Protein AF-A0A0C3P0K3-F1 (afdb_monomer_lite)

Structure (mmCIF, N/CA/C/O backbone):
data_AF-A0A0C3P0K3-F1
#
_entry.id   AF-A0A0C3P0K3-F1
#
loop_
_atom_site.group_PDB
_atom_site.id
_atom_site.type_symbol
_atom_site.label_atom_id
_atom_site.label_alt_id
_atom_site.label_comp_id
_atom_site.label_asym_id
_atom_site.label_entity_id
_atom_site.label_seq_id
_atom_site.pdbx_PDB_ins_code
_atom_site.Cartn_x
_atom_site.Cartn_y
_atom_site.Cartn_z
_atom_site.occupancy
_atom_site.B_iso_or_equiv
_atom_site.auth_seq_id
_atom_site.auth_comp_id
_atom_site.auth_asym_id
_atom_site.auth_atom_id
_atom_site.pdbx_PDB_model_num
ATOM 1 N N . MET A 1 1 ? -32.033 0.365 48.262 1.00 61.38 1 MET A N 1
ATOM 2 C CA . MET A 1 1 ? -31.623 1.374 47.255 1.00 61.38 1 MET A CA 1
ATOM 3 C C . MET A 1 1 ? -30.142 1.766 47.313 1.00 61.38 1 MET A C 1
ATOM 5 O O . MET A 1 1 ? -29.483 1.649 46.289 1.00 61.38 1 MET A O 1
ATOM 9 N N . GLN A 1 2 ? -29.564 2.173 48.454 1.00 77.56 2 GLN A N 1
ATOM 10 C CA . GLN A 1 2 ? -28.176 2.693 48.490 1.00 77.56 2 GLN A CA 1
ATOM 11 C C . GLN A 1 2 ? -27.079 1.707 48.028 1.00 77.56 2 GLN A C 1
ATOM 13 O O . GLN A 1 2 ? -26.173 2.103 47.299 1.00 77.56 2 GLN A O 1
ATOM 18 N N . LYS A 1 3 ? -27.189 0.410 48.358 1.00 85.44 3 LYS A N 1
ATOM 19 C CA . LYS A 1 3 ? -26.244 -0.625 47.877 1.00 85.44 3 LYS A CA 1
ATOM 20 C C . LYS A 1 3 ? -26.232 -0.770 46.350 1.00 85.44 3 LYS A C 1
ATOM 22 O O . LYS A 1 3 ? -25.198 -1.068 45.765 1.00 85.44 3 LYS A O 1
ATOM 27 N N . GLN A 1 4 ? -27.377 -0.561 45.707 1.00 91.00 4 GLN A N 1
ATOM 28 C CA . GLN A 1 4 ? -27.539 -0.715 44.261 1.00 91.00 4 GLN A CA 1
ATOM 29 C C . GLN A 1 4 ? -26.941 0.486 43.518 1.00 91.00 4 GLN A C 1
ATOM 31 O O . GLN A 1 4 ? -26.210 0.309 42.551 1.00 91.00 4 GLN A O 1
ATOM 36 N N . LEU A 1 5 ? -27.150 1.695 44.051 1.00 92.88 5 LEU A N 1
ATOM 37 C CA . LEU A 1 5 ? -26.519 2.918 43.556 1.00 92.88 5 LEU A CA 1
ATOM 38 C C . LEU A 1 5 ? -24.988 2.864 43.669 1.00 92.88 5 LEU A C 1
ATOM 40 O O . LEU A 1 5 ? -24.291 3.268 42.745 1.00 92.88 5 LEU A O 1
ATOM 44 N N . HIS A 1 6 ? -24.459 2.341 44.779 1.00 94.06 6 HIS A N 1
ATOM 45 C CA . HIS A 1 6 ? -23.014 2.194 44.954 1.00 94.06 6 HIS A CA 1
ATOM 46 C C . HIS A 1 6 ? -22.405 1.208 43.944 1.00 94.06 6 HIS A C 1
ATOM 48 O O . HIS A 1 6 ? -21.373 1.505 43.352 1.00 94.06 6 HIS A O 1
ATOM 54 N N . ARG A 1 7 ? -23.083 0.082 43.669 1.00 94.44 7 ARG A N 1
ATOM 55 C CA . ARG A 1 7 ? -22.661 -0.874 42.629 1.00 94.44 7 ARG A CA 1
ATOM 56 C C . ARG A 1 7 ? -22.656 -0.257 41.230 1.00 94.44 7 ARG A C 1
ATOM 58 O O . ARG A 1 7 ? -21.688 -0.439 40.507 1.00 94.44 7 ARG A O 1
ATOM 65 N N . LEU A 1 8 ? -23.701 0.491 40.868 1.00 96.62 8 LEU A N 1
ATOM 66 C CA . LEU A 1 8 ? -23.771 1.163 39.564 1.00 96.62 8 LEU A CA 1
ATOM 67 C C . LEU A 1 8 ? -22.668 2.215 39.395 1.00 96.62 8 LEU A C 1
ATOM 69 O O . LEU A 1 8 ? -22.111 2.339 38.311 1.00 96.62 8 LEU A O 1
ATOM 73 N N . ARG A 1 9 ? -22.324 2.945 40.464 1.00 96.19 9 ARG A N 1
ATOM 74 C CA . ARG A 1 9 ? -21.211 3.909 40.449 1.00 96.19 9 ARG A CA 1
ATOM 75 C C . ARG A 1 9 ? -19.860 3.221 40.275 1.00 96.19 9 ARG A C 1
ATOM 77 O O . ARG A 1 9 ? -19.097 3.629 39.412 1.00 96.19 9 ARG A O 1
ATOM 84 N N . ALA A 1 10 ? -19.610 2.146 41.022 1.00 96.75 10 ALA A N 1
ATOM 85 C CA . ALA A 1 10 ? -18.377 1.374 40.886 1.00 96.75 10 ALA A CA 1
ATOM 86 C C . ALA A 1 10 ? -18.213 0.787 39.473 1.00 96.75 10 ALA A C 1
ATOM 88 O O . ALA A 1 10 ? -17.118 0.820 38.914 1.00 96.75 10 ALA A O 1
ATOM 89 N N . GLU A 1 11 ? -19.300 0.293 38.875 1.00 97.19 11 GLU A N 1
ATOM 90 C CA . GLU A 1 11 ? -19.258 -0.226 37.506 1.00 97.19 11 GLU A CA 1
ATOM 91 C C . GLU A 1 11 ? -19.043 0.892 36.476 1.00 97.19 11 GLU A C 1
ATOM 93 O O . GLU A 1 11 ? -18.251 0.728 35.552 1.00 97.19 11 GLU A O 1
ATOM 98 N N . LEU A 1 12 ? -19.669 2.060 36.657 1.00 97.44 12 LEU A N 1
ATOM 99 C CA . LEU A 1 12 ? -19.424 3.221 35.800 1.00 97.44 12 LEU A CA 1
ATOM 100 C C . LEU A 1 12 ? -17.957 3.676 35.854 1.00 97.44 12 LEU A C 1
ATOM 102 O O . LEU A 1 12 ? -17.363 3.942 34.810 1.00 97.44 12 LEU A O 1
ATOM 106 N N . ASP A 1 13 ? -17.363 3.742 37.046 1.00 97.69 13 ASP A N 1
ATOM 107 C CA . ASP A 1 13 ? -15.961 4.136 37.217 1.00 97.69 13 ASP A CA 1
ATOM 108 C C . ASP A 1 13 ? -15.013 3.115 36.574 1.00 97.69 13 ASP A C 1
ATOM 110 O O . ASP A 1 13 ? -14.045 3.487 35.904 1.00 97.69 13 ASP A O 1
ATOM 114 N N . ARG A 1 14 ? -15.329 1.820 36.699 1.00 98.06 14 ARG A N 1
ATOM 115 C CA . ARG A 1 14 ? -14.606 0.746 36.012 1.00 98.06 14 ARG A CA 1
ATOM 116 C C . ARG A 1 14 ? -14.675 0.899 34.492 1.00 98.06 14 ARG A C 1
ATOM 118 O O . ARG A 1 14 ? -13.645 0.781 33.830 1.00 98.06 14 ARG A O 1
ATOM 125 N N . LEU A 1 15 ? -15.861 1.158 33.940 1.00 98.12 15 LEU A N 1
ATOM 126 C CA . LEU A 1 15 ? -16.053 1.326 32.498 1.00 98.12 15 LEU A CA 1
ATOM 127 C C . LEU A 1 15 ? -15.314 2.556 31.965 1.00 98.12 15 LEU A C 1
ATOM 129 O O . LEU A 1 15 ? -14.639 2.451 30.947 1.00 98.12 15 LEU A O 1
ATOM 133 N N . ARG A 1 16 ? -15.355 3.685 32.681 1.00 97.69 16 ARG A N 1
ATOM 134 C CA . ARG A 1 16 ? -14.605 4.902 32.320 1.00 97.69 16 ARG A CA 1
ATOM 135 C C . ARG A 1 16 ? -13.099 4.683 32.320 1.00 97.69 16 ARG A C 1
ATOM 137 O O . ARG A 1 16 ? -12.402 5.137 31.418 1.00 97.69 16 ARG A O 1
ATOM 144 N N . LYS A 1 17 ? -12.588 3.956 33.315 1.00 97.69 17 LYS A N 1
ATOM 145 C CA . LYS A 1 17 ? -11.172 3.585 33.340 1.00 97.69 17 LYS A CA 1
ATOM 146 C C . LYS A 1 17 ? -10.814 2.719 32.130 1.00 97.69 17 LYS A C 1
ATOM 148 O O . LYS A 1 17 ? -9.794 2.957 31.491 1.00 97.69 17 LYS A O 1
ATOM 153 N N . ARG A 1 18 ? -11.673 1.755 31.785 1.00 97.88 18 ARG A N 1
ATOM 154 C CA . ARG A 1 18 ? -11.452 0.887 30.626 1.00 97.88 18 ARG A CA 1
ATOM 155 C C . ARG A 1 18 ? -11.508 1.646 29.301 1.00 97.88 18 ARG A C 1
ATOM 157 O O . ARG A 1 18 ? -10.707 1.366 28.418 1.00 97.88 18 ARG A O 1
ATOM 164 N N . GLU A 1 19 ? -12.430 2.593 29.164 1.00 98.12 19 GLU A N 1
ATOM 165 C CA . GLU A 1 19 ? -12.509 3.489 28.008 1.00 98.12 19 GLU A CA 1
ATOM 166 C C . GLU A 1 19 ? -11.196 4.255 27.824 1.00 98.12 19 GLU A C 1
ATOM 168 O O . GLU A 1 19 ? -10.630 4.241 26.734 1.00 98.12 19 GLU A O 1
ATOM 173 N N . TYR A 1 20 ? -10.668 4.845 28.900 1.00 97.88 20 TYR A N 1
ATOM 174 C CA . TYR A 1 20 ? -9.397 5.567 28.861 1.00 97.88 20 TYR A CA 1
ATOM 175 C C . TYR A 1 20 ? -8.232 4.677 28.396 1.00 97.88 20 TYR A C 1
ATOM 177 O O . TYR A 1 20 ? -7.467 5.066 27.516 1.00 97.88 20 TYR A O 1
ATOM 185 N N . GLU A 1 21 ? -8.125 3.463 28.943 1.00 98.06 21 GLU A N 1
ATOM 186 C CA . GLU A 1 21 ? -7.099 2.490 28.540 1.00 98.06 21 GLU A CA 1
ATOM 187 C C . GLU A 1 21 ? -7.206 2.116 27.054 1.00 98.06 21 GLU A C 1
ATOM 189 O O . GLU A 1 21 ? -6.198 2.095 26.352 1.00 98.06 21 GLU A O 1
ATOM 194 N N . LEU A 1 22 ? -8.421 1.863 26.556 1.00 98.31 22 LEU A N 1
ATOM 195 C CA . LEU A 1 22 ? -8.654 1.506 25.153 1.00 98.31 22 LEU A CA 1
ATOM 196 C C . LEU A 1 22 ? -8.319 2.651 24.196 1.00 98.31 22 LEU A C 1
ATOM 198 O O . LEU A 1 22 ? -7.786 2.419 23.113 1.00 98.31 22 LEU A O 1
ATOM 202 N N . VAL A 1 23 ? -8.631 3.889 24.581 1.00 98.31 23 VAL A N 1
ATOM 203 C CA . VAL A 1 23 ? -8.278 5.068 23.784 1.00 98.31 23 VAL A CA 1
ATOM 204 C C . VAL A 1 23 ? -6.762 5.212 23.698 1.00 98.31 23 VAL A C 1
ATOM 206 O O . VAL A 1 23 ? -6.247 5.453 22.607 1.00 98.31 23 VAL A O 1
ATOM 209 N N . GLN A 1 24 ? -6.046 5.013 24.806 1.00 97.81 24 GLN A N 1
ATOM 210 C CA . GLN A 1 24 ? -4.584 5.050 24.808 1.00 97.81 24 GLN A CA 1
ATOM 211 C C . GLN A 1 24 ? -3.991 3.965 23.898 1.00 97.81 24 GLN A C 1
ATOM 213 O O . GLN A 1 24 ? -3.160 4.267 23.046 1.00 97.81 24 GLN A O 1
ATOM 218 N N . GLU A 1 25 ? -4.480 2.729 24.006 1.00 98.19 25 GLU A N 1
ATOM 219 C CA . GLU A 1 25 ? -4.048 1.616 23.154 1.00 98.19 25 GLU A CA 1
ATOM 220 C C . GLU A 1 25 ? -4.305 1.906 21.664 1.00 98.19 25 GLU A C 1
ATOM 222 O O . GLU A 1 25 ? -3.450 1.658 20.813 1.00 98.19 25 GLU A O 1
ATOM 227 N N . LEU A 1 26 ? -5.450 2.512 21.333 1.00 98.19 26 LEU A N 1
ATOM 228 C CA . LEU A 1 26 ? -5.760 2.929 19.966 1.00 98.19 26 LEU A CA 1
ATOM 229 C C . LEU A 1 26 ? -4.782 3.990 19.445 1.00 98.19 26 LEU A C 1
ATOM 231 O O . LEU A 1 26 ? -4.396 3.937 18.274 1.00 98.19 26 LEU A O 1
ATOM 235 N N . PHE A 1 27 ? -4.396 4.958 20.280 1.00 98.31 27 PHE A N 1
ATOM 236 C CA . PHE A 1 27 ? -3.390 5.957 19.916 1.00 98.31 27 PHE A CA 1
ATOM 237 C C . PHE A 1 27 ? -2.040 5.307 19.621 1.00 98.31 27 PHE A C 1
ATOM 239 O O . PHE A 1 27 ? -1.445 5.602 18.583 1.00 98.31 27 PHE A O 1
ATOM 246 N N . ASP A 1 28 ? -1.597 4.386 20.473 1.00 98.19 28 ASP A N 1
ATOM 247 C CA . ASP A 1 28 ? -0.319 3.694 20.309 1.00 98.19 28 ASP A CA 1
ATOM 248 C C . ASP A 1 28 ? -0.306 2.843 19.026 1.00 98.19 28 ASP A C 1
ATOM 250 O O . ASP A 1 28 ? 0.646 2.894 18.240 1.00 98.19 28 ASP A O 1
ATOM 254 N N . VAL A 1 29 ? -1.398 2.121 18.750 1.00 98.06 29 VAL A N 1
ATOM 255 C CA . VAL A 1 29 ? -1.561 1.335 17.515 1.00 98.06 29 VAL A CA 1
ATOM 256 C C . VAL A 1 29 ? -1.553 2.230 16.276 1.00 98.06 29 VAL A C 1
ATOM 258 O O . VAL A 1 29 ? -0.907 1.890 15.285 1.00 98.06 29 VAL A O 1
ATOM 261 N N . ARG A 1 30 ? -2.235 3.382 16.311 1.00 98.12 30 ARG A N 1
ATOM 262 C CA . ARG A 1 30 ? -2.233 4.342 15.195 1.00 98.12 30 ARG A CA 1
ATOM 263 C C . ARG A 1 30 ? -0.841 4.904 14.939 1.00 98.12 30 ARG A C 1
ATOM 265 O O . ARG A 1 30 ? -0.396 4.886 13.798 1.00 98.12 30 ARG A O 1
ATOM 272 N N . ALA A 1 31 ? -0.127 5.306 15.988 1.00 98.06 31 ALA A N 1
ATOM 273 C CA . ALA A 1 31 ? 1.246 5.781 15.859 1.00 98.06 31 ALA A CA 1
ATOM 274 C C . ALA A 1 31 ? 2.160 4.705 15.244 1.00 98.06 31 ALA A C 1
ATOM 276 O O . ALA A 1 31 ? 2.951 4.991 14.344 1.00 98.06 31 ALA A O 1
ATOM 277 N N . ALA A 1 32 ? 2.018 3.446 15.669 1.00 97.75 32 ALA A N 1
ATOM 278 C CA . ALA A 1 32 ? 2.755 2.334 15.078 1.00 97.75 32 ALA A CA 1
ATOM 279 C C . ALA A 1 32 ? 2.390 2.109 13.598 1.00 97.75 32 ALA A C 1
ATOM 281 O O . ALA A 1 32 ? 3.283 1.894 12.774 1.00 97.75 32 ALA A O 1
ATOM 282 N N . ALA A 1 33 ? 1.105 2.185 13.241 1.00 96.19 33 ALA A N 1
ATOM 283 C CA . ALA A 1 33 ? 0.635 2.047 11.864 1.00 96.19 33 ALA A CA 1
ATOM 284 C C . ALA A 1 33 ? 1.148 3.177 10.956 1.00 96.19 33 ALA A C 1
ATOM 286 O O . ALA A 1 33 ? 1.572 2.907 9.830 1.00 96.19 33 ALA A O 1
ATOM 287 N N . ASP A 1 34 ? 1.192 4.413 11.454 1.00 97.62 34 ASP A N 1
ATOM 288 C CA . ASP A 1 34 ? 1.731 5.564 10.727 1.00 97.62 34 ASP A CA 1
ATOM 289 C C . ASP A 1 34 ? 3.229 5.386 10.448 1.00 97.62 34 ASP A C 1
ATOM 291 O O . ASP A 1 34 ? 3.682 5.590 9.320 1.00 97.62 34 ASP A O 1
ATOM 295 N N . ILE A 1 35 ? 4.001 4.907 11.432 1.00 97.56 35 ILE A N 1
ATOM 296 C CA . ILE A 1 35 ? 5.426 4.584 11.251 1.00 97.56 35 ILE A CA 1
ATOM 297 C C . ILE A 1 35 ? 5.610 3.512 10.170 1.00 97.56 35 ILE A C 1
ATOM 299 O O . ILE A 1 35 ? 6.505 3.625 9.329 1.00 97.56 35 ILE A O 1
ATOM 303 N N . GLN A 1 36 ? 4.792 2.455 10.177 1.00 95.94 36 GLN A N 1
ATOM 304 C CA . GLN A 1 36 ? 4.883 1.411 9.152 1.00 95.94 36 GLN A CA 1
ATOM 305 C C . GLN A 1 36 ? 4.485 1.935 7.771 1.00 95.94 36 GLN A C 1
ATOM 307 O O . GLN A 1 36 ? 5.159 1.625 6.791 1.00 95.94 36 GLN A O 1
ATOM 312 N N . SER A 1 37 ? 3.460 2.782 7.693 1.00 91.00 37 SER A N 1
ATOM 313 C CA . SER A 1 37 ? 3.024 3.415 6.444 1.00 91.00 37 SER A CA 1
ATOM 314 C C . SER A 1 37 ? 4.137 4.278 5.846 1.00 91.00 37 SER A C 1
ATOM 316 O O . SER A 1 37 ? 4.473 4.126 4.675 1.00 91.00 37 SER A O 1
ATOM 318 N N . GLN A 1 38 ? 4.816 5.084 6.667 1.00 93.44 38 GLN A N 1
ATOM 319 C CA . GLN A 1 38 ? 5.969 5.879 6.232 1.00 93.44 38 GLN A CA 1
ATOM 320 C C . GLN A 1 38 ? 7.132 5.012 5.729 1.00 93.44 38 GLN A C 1
ATOM 322 O O . GLN A 1 38 ? 7.783 5.359 4.742 1.00 93.44 38 GLN A O 1
ATOM 327 N N . LYS A 1 39 ? 7.398 3.872 6.381 1.00 92.00 39 LYS A N 1
ATOM 328 C CA . LYS A 1 39 ? 8.416 2.914 5.919 1.00 92.00 39 LYS A CA 1
ATOM 329 C C . LYS A 1 39 ? 8.042 2.303 4.574 1.00 92.00 39 LYS A C 1
ATOM 331 O O . LYS A 1 39 ? 8.907 2.202 3.710 1.00 92.00 39 LYS A O 1
ATOM 336 N N . ILE A 1 40 ? 6.778 1.924 4.386 1.00 84.38 40 ILE A N 1
ATOM 337 C CA . ILE A 1 40 ? 6.277 1.417 3.104 1.00 84.38 40 ILE A CA 1
ATOM 338 C C . ILE A 1 40 ? 6.448 2.484 2.024 1.00 84.38 40 ILE A C 1
ATOM 340 O O . ILE A 1 40 ? 7.038 2.191 0.990 1.00 84.38 40 ILE A O 1
ATOM 344 N N . ASP A 1 41 ? 6.032 3.723 2.277 1.00 84.06 41 ASP A N 1
ATOM 345 C CA . ASP A 1 41 ? 6.176 4.824 1.320 1.00 84.06 41 ASP A CA 1
ATOM 346 C C . ASP A 1 41 ? 7.638 5.084 0.953 1.00 84.06 41 ASP A C 1
ATOM 348 O O . ASP A 1 41 ? 7.961 5.334 -0.210 1.00 84.06 41 ASP A O 1
ATOM 352 N N . MET A 1 42 ? 8.545 5.011 1.929 1.00 86.62 42 MET A N 1
ATOM 353 C CA . MET A 1 42 ? 9.980 5.118 1.683 1.00 86.62 42 MET A CA 1
ATOM 354 C C . MET A 1 42 ? 10.482 3.961 0.817 1.00 86.62 42 MET A C 1
ATOM 356 O O . MET A 1 42 ? 11.196 4.207 -0.152 1.00 86.62 42 MET A O 1
ATOM 360 N N . ILE A 1 43 ? 10.086 2.722 1.121 1.00 82.25 43 ILE A N 1
ATOM 361 C CA . ILE A 1 43 ? 10.451 1.545 0.324 1.00 82.25 43 ILE A CA 1
ATOM 362 C C . ILE A 1 43 ? 9.919 1.686 -1.099 1.00 82.25 43 ILE A C 1
ATOM 364 O O . ILE A 1 43 ? 10.685 1.478 -2.027 1.00 82.25 43 ILE A O 1
ATOM 368 N N . VAL A 1 44 ? 8.665 2.100 -1.289 1.00 73.25 44 VAL A N 1
ATOM 369 C CA . VAL A 1 44 ? 8.062 2.330 -2.611 1.00 73.25 44 VAL A CA 1
ATOM 370 C C . VAL A 1 44 ? 8.817 3.415 -3.380 1.00 73.25 44 VAL A C 1
ATOM 372 O O . VAL A 1 44 ? 9.121 3.226 -4.552 1.00 73.25 44 VAL A O 1
ATOM 375 N N . LYS A 1 45 ? 9.179 4.527 -2.726 1.00 72.69 45 LYS A N 1
ATOM 376 C CA . LYS A 1 45 ? 9.989 5.598 -3.336 1.00 72.69 45 LYS A CA 1
ATOM 377 C C . LYS A 1 45 ? 11.404 5.145 -3.697 1.00 72.69 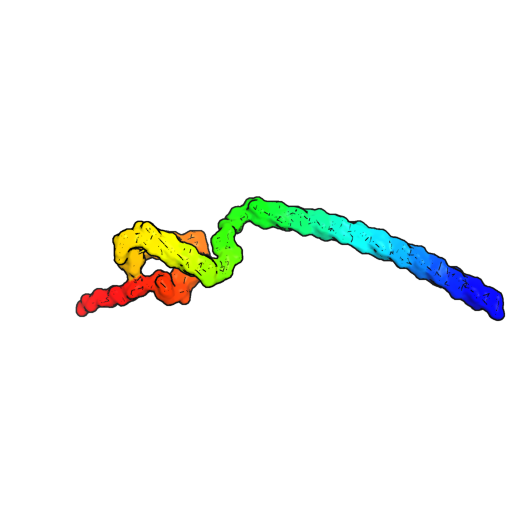45 LYS A C 1
ATOM 379 O O . LYS A 1 45 ? 11.966 5.641 -4.668 1.00 72.69 45 LYS A O 1
ATOM 384 N N . MET A 1 46 ? 11.992 4.256 -2.899 1.00 72.12 46 MET A N 1
ATOM 385 C CA . MET A 1 46 ? 13.323 3.692 -3.139 1.00 72.12 46 MET A CA 1
ATOM 386 C C . MET A 1 46 ? 13.300 2.518 -4.115 1.00 72.12 46 MET A C 1
ATOM 388 O O . MET A 1 46 ? 14.338 2.172 -4.680 1.00 72.12 46 MET A O 1
ATOM 392 N N . GLN A 1 47 ? 12.141 1.891 -4.311 1.00 65.19 47 GLN A N 1
ATOM 393 C CA . GLN A 1 47 ? 11.998 0.799 -5.246 1.00 65.19 47 GLN A CA 1
ATOM 394 C C . GLN A 1 47 ? 12.166 1.371 -6.654 1.00 65.19 47 GLN A C 1
ATOM 396 O O . GLN A 1 47 ? 11.439 2.287 -7.041 1.00 65.19 47 GLN A O 1
ATOM 401 N N . PRO A 1 48 ? 13.069 0.814 -7.472 1.00 58.53 48 PRO A N 1
ATOM 402 C CA . PRO A 1 48 ? 13.167 1.152 -8.881 1.00 58.53 48 PRO A CA 1
ATOM 403 C C . PRO A 1 48 ? 12.018 0.484 -9.650 1.00 58.53 48 PRO A C 1
ATOM 405 O O . PRO A 1 48 ? 12.230 -0.121 -10.699 1.00 58.53 48 PRO A O 1
ATOM 408 N N . VAL A 1 49 ? 10.786 0.553 -9.131 1.00 55.38 49 VAL A N 1
ATOM 409 C CA . VAL A 1 49 ? 9.613 0.363 -9.973 1.00 55.38 49 VAL A CA 1
ATOM 410 C C . VAL A 1 49 ? 9.617 1.595 -10.853 1.00 55.38 49 VAL A C 1
ATOM 412 O O . VAL A 1 49 ? 9.234 2.685 -10.429 1.00 55.38 49 VAL A O 1
ATOM 415 N N . ALA A 1 50 ? 10.174 1.444 -12.055 1.00 61.62 50 ALA A N 1
ATOM 416 C CA . ALA A 1 50 ? 10.122 2.485 -13.058 1.00 61.62 50 ALA A CA 1
ATOM 417 C C . ALA A 1 50 ? 8.667 2.946 -13.099 1.00 61.62 50 ALA A C 1
ATOM 419 O O . ALA A 1 50 ? 7.789 2.114 -13.289 1.00 61.62 50 ALA A O 1
ATOM 420 N N . VAL A 1 51 ? 8.400 4.237 -12.877 1.00 64.62 51 VAL A N 1
ATOM 421 C CA . VAL A 1 51 ? 7.045 4.833 -12.829 1.00 64.62 51 VAL A CA 1
ATOM 422 C C . VAL A 1 51 ? 6.135 4.289 -13.941 1.00 64.62 51 VAL A C 1
ATOM 424 O O . VAL A 1 51 ? 4.933 4.119 -13.762 1.00 64.62 51 VAL A O 1
ATOM 427 N N . ILE A 1 52 ? 6.754 3.937 -15.067 1.00 66.75 52 ILE A N 1
ATOM 428 C CA . ILE A 1 52 ? 6.201 3.227 -16.212 1.00 66.75 52 ILE A CA 1
ATOM 429 C C . ILE A 1 52 ? 5.375 1.977 -15.849 1.00 66.75 52 ILE A C 1
ATOM 431 O O . ILE A 1 52 ? 4.332 1.765 -16.470 1.00 66.75 52 ILE A O 1
ATOM 435 N N . ASP A 1 53 ? 5.796 1.168 -14.878 1.00 70.12 53 ASP A N 1
ATOM 436 C CA . ASP A 1 53 ? 5.131 -0.063 -14.431 1.00 70.12 53 ASP A CA 1
ATOM 437 C C . ASP A 1 53 ? 3.877 0.178 -13.587 1.00 70.12 53 ASP A C 1
ATOM 439 O O . ASP A 1 53 ? 2.968 -0.652 -13.611 1.00 70.12 53 ASP A O 1
ATOM 443 N N . CYS A 1 54 ? 3.761 1.351 -12.963 1.00 75.19 54 CYS A N 1
ATOM 444 C CA . CYS A 1 54 ? 2.564 1.779 -12.235 1.00 75.19 54 CYS A CA 1
ATOM 445 C C . CYS A 1 54 ? 1.527 2.476 -13.128 1.00 75.19 54 CYS A C 1
ATOM 447 O O . CYS A 1 54 ? 0.434 2.801 -12.667 1.00 75.19 54 CYS A O 1
ATOM 449 N N . LEU A 1 55 ? 1.853 2.750 -14.395 1.00 82.12 55 LEU A N 1
ATOM 450 C CA . LEU A 1 55 ? 0.925 3.439 -15.285 1.00 82.12 55 LEU A CA 1
ATOM 451 C C . LEU A 1 55 ? -0.279 2.546 -15.642 1.00 82.12 55 LEU A C 1
ATOM 453 O O . LEU A 1 55 ? -0.106 1.357 -15.927 1.00 82.12 55 LEU A O 1
ATOM 457 N N . PRO A 1 56 ? -1.489 3.118 -15.738 1.00 85.44 56 PRO A N 1
ATOM 458 C CA . PRO A 1 56 ? -2.589 2.502 -16.466 1.00 85.44 56 PRO A CA 1
ATOM 459 C C . PRO A 1 56 ? -2.158 2.094 -17.880 1.00 85.44 56 PRO A C 1
ATOM 461 O O . PRO A 1 56 ? -1.320 2.755 -18.509 1.00 85.44 56 PRO A O 1
ATOM 464 N N . LEU A 1 57 ? -2.738 1.006 -18.383 1.00 84.62 57 LEU A N 1
ATOM 465 C CA . LEU A 1 57 ? -2.408 0.422 -19.684 1.00 84.62 57 LEU A CA 1
ATOM 466 C C . LEU A 1 57 ? -2.532 1.449 -20.822 1.00 84.62 57 LEU A C 1
ATOM 468 O O . LEU A 1 57 ? -1.705 1.502 -21.733 1.00 84.62 57 LEU A O 1
ATOM 472 N N . GLU A 1 58 ? -3.545 2.303 -20.745 1.00 84.88 58 GLU A N 1
ATOM 473 C CA . GLU A 1 58 ? -3.881 3.339 -21.717 1.00 84.88 58 GLU A CA 1
ATOM 474 C C . GLU A 1 58 ? -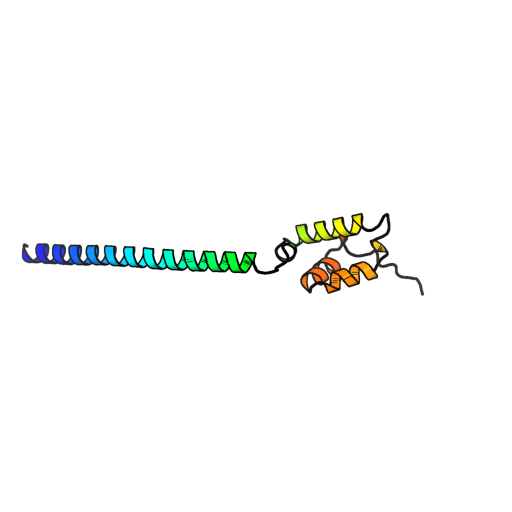2.805 4.429 -21.765 1.00 84.88 58 GLU A C 1
ATOM 476 O O . GLU A 1 58 ? -2.365 4.836 -22.840 1.00 84.88 58 GLU A O 1
ATOM 481 N N . LEU A 1 59 ? -2.331 4.881 -20.601 1.00 86.12 59 LEU A N 1
ATOM 482 C CA . LEU A 1 59 ? -1.259 5.876 -20.528 1.00 86.12 59 LEU A CA 1
ATOM 483 C C . LEU A 1 59 ? 0.064 5.285 -21.000 1.00 86.12 59 LEU A C 1
ATOM 485 O O . LEU A 1 59 ? 0.792 5.919 -21.766 1.00 86.12 59 LEU A O 1
ATOM 489 N N . PHE A 1 60 ? 0.350 4.052 -20.593 1.00 86.94 60 PHE A N 1
ATOM 490 C CA . PHE A 1 60 ? 1.581 3.386 -20.972 1.00 86.94 60 PHE A CA 1
ATOM 491 C C . PHE A 1 60 ? 1.647 3.113 -22.484 1.00 86.94 60 PHE A C 1
ATOM 493 O O . PHE A 1 60 ? 2.640 3.448 -23.129 1.00 86.94 60 PHE A O 1
ATOM 500 N N . SER A 1 61 ? 0.567 2.602 -23.079 1.00 84.69 61 SER A N 1
ATOM 501 C CA . SER A 1 61 ? 0.465 2.402 -24.531 1.00 84.69 61 SER A CA 1
ATOM 502 C C . SER A 1 61 ? 0.588 3.710 -25.318 1.00 84.69 61 SER A C 1
ATOM 504 O O . SER A 1 61 ? 1.254 3.732 -26.354 1.00 84.69 61 SER A O 1
ATOM 506 N N . ARG A 1 62 ? 0.028 4.821 -24.817 1.00 85.62 62 ARG A N 1
ATOM 507 C CA . ARG A 1 62 ? 0.154 6.143 -25.448 1.00 85.62 62 ARG A CA 1
ATOM 508 C C . ARG A 1 62 ? 1.581 6.686 -25.389 1.00 85.62 62 ARG A C 1
ATOM 510 O O . ARG A 1 62 ? 2.0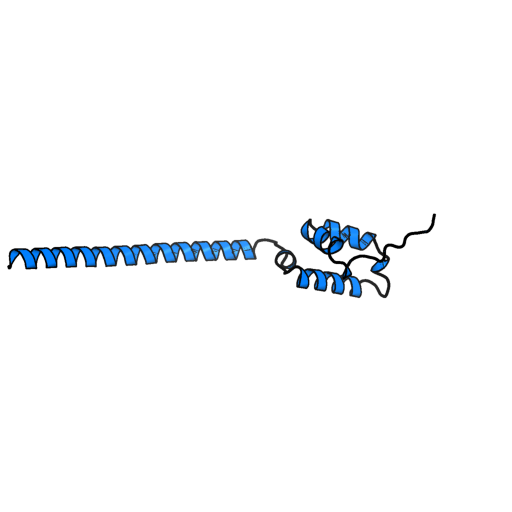53 7.233 -26.383 1.00 85.62 62 ARG A O 1
ATOM 517 N N . ILE A 1 63 ? 2.279 6.496 -24.269 1.00 84.56 63 ILE A N 1
ATOM 518 C CA . ILE A 1 63 ? 3.701 6.850 -24.129 1.00 84.56 63 ILE A CA 1
ATOM 519 C C . ILE A 1 63 ? 4.553 6.029 -25.096 1.00 84.56 63 ILE A C 1
ATOM 521 O O . ILE A 1 63 ? 5.369 6.604 -25.811 1.00 84.56 63 ILE A O 1
ATOM 525 N N . LEU A 1 64 ? 4.332 4.713 -25.176 1.00 82.38 64 LEU A N 1
ATOM 526 C CA . LEU A 1 64 ? 5.032 3.853 -26.134 1.00 82.38 64 LEU A CA 1
ATOM 527 C C . LEU A 1 64 ? 4.769 4.289 -27.576 1.00 82.38 64 LEU A C 1
ATOM 529 O O . LEU A 1 64 ? 5.707 4.406 -28.358 1.00 82.38 64 LEU A O 1
ATOM 533 N N . HIS A 1 65 ? 3.512 4.571 -27.923 1.00 79.62 65 HIS A N 1
ATOM 534 C CA . HIS A 1 65 ? 3.142 5.045 -29.254 1.00 79.62 65 HIS A CA 1
ATOM 535 C C . HIS A 1 65 ? 3.851 6.359 -29.604 1.00 79.62 65 HIS A C 1
ATOM 537 O O . HIS A 1 65 ? 4.397 6.496 -30.698 1.00 79.62 65 HIS A O 1
ATOM 543 N N . PHE A 1 66 ? 3.886 7.307 -28.666 1.00 79.06 66 PHE A N 1
ATOM 544 C CA . PHE A 1 66 ? 4.538 8.601 -28.850 1.00 79.06 66 PHE A CA 1
ATOM 545 C C . PHE A 1 66 ? 6.062 8.471 -28.971 1.00 79.06 66 PHE A C 1
ATOM 547 O O . PHE A 1 66 ? 6.646 8.984 -29.923 1.00 79.06 66 PHE A O 1
ATOM 554 N N . ALA A 1 67 ? 6.699 7.712 -28.074 1.00 77.00 67 ALA A N 1
ATOM 555 C CA . ALA A 1 67 ? 8.137 7.455 -28.103 1.00 77.00 67 ALA A CA 1
ATOM 556 C C . ALA A 1 67 ? 8.573 6.770 -29.409 1.00 77.00 67 ALA A C 1
ATOM 558 O O . ALA A 1 67 ? 9.582 7.144 -30.000 1.00 77.00 67 ALA A O 1
ATOM 559 N N . LEU A 1 68 ? 7.786 5.807 -29.898 1.00 73.25 68 LEU A N 1
ATOM 560 C CA . LEU A 1 68 ? 8.024 5.128 -31.175 1.00 73.25 68 LEU A CA 1
ATOM 561 C C . LEU A 1 68 ? 7.796 6.033 -32.395 1.00 73.25 68 LEU A C 1
ATOM 563 O O . LEU A 1 68 ? 8.474 5.880 -33.409 1.00 73.25 68 LEU A O 1
ATOM 567 N N . SER A 1 69 ? 6.854 6.973 -32.305 1.00 70.62 69 SER A N 1
ATOM 568 C CA . SER A 1 69 ? 6.558 7.918 -33.391 1.00 70.62 69 SER A CA 1
ATOM 569 C C . SER A 1 69 ? 7.610 9.023 -33.510 1.00 70.62 69 SER A C 1
ATOM 571 O O . SER A 1 69 ? 7.817 9.554 -34.595 1.00 70.62 69 SER A O 1
ATOM 573 N N . MET A 1 70 ? 8.293 9.363 -32.414 1.00 66.06 70 MET A N 1
ATOM 574 C CA . MET A 1 70 ? 9.363 10.364 -32.407 1.00 66.06 70 MET A CA 1
ATOM 575 C C . MET A 1 70 ? 10.712 9.830 -32.898 1.00 66.06 70 MET A C 1
ATOM 577 O O . MET A 1 70 ? 11.511 10.593 -33.432 1.00 66.06 70 MET A O 1
ATOM 581 N N . THR A 1 71 ? 10.998 8.541 -32.696 1.00 61.59 71 THR A N 1
ATOM 582 C CA . THR A 1 71 ? 12.320 7.954 -32.985 1.00 61.59 71 THR A CA 1
ATOM 583 C C . THR A 1 71 ? 12.518 7.556 -34.443 1.00 61.59 71 THR A C 1
ATOM 585 O O . THR A 1 71 ? 13.624 7.180 -34.825 1.00 61.59 71 THR A O 1
ATOM 588 N N . SER A 1 72 ? 11.486 7.658 -35.282 1.00 53.47 72 SER A N 1
ATOM 589 C CA . SER A 1 72 ? 11.616 7.424 -36.717 1.00 53.47 72 SER A CA 1
ATOM 590 C C . SER A 1 72 ? 10.751 8.404 -37.494 1.00 53.47 72 SER A C 1
ATOM 592 O O . SER A 1 72 ? 9.523 8.378 -37.423 1.00 53.47 72 SER A O 1
ATOM 594 N N . GLN A 1 73 ? 11.401 9.260 -38.280 1.00 51.59 73 GLN A N 1
ATOM 595 C CA . GLN A 1 73 ? 10.740 9.879 -39.417 1.00 51.59 73 GLN A CA 1
ATOM 596 C C . GLN A 1 73 ? 10.286 8.725 -40.333 1.00 51.59 73 GLN A C 1
ATOM 598 O O . GLN A 1 73 ? 11.090 8.089 -41.000 1.00 51.59 73 GLN A O 1
ATOM 603 N N . HIS A 1 74 ? 8.987 8.428 -40.278 1.00 49.09 74 HIS A N 1
ATOM 604 C CA . HIS A 1 74 ? 8.180 7.673 -41.243 1.00 49.09 74 HIS A CA 1
ATOM 605 C C . HIS A 1 74 ? 7.978 6.149 -41.143 1.00 49.09 74 HIS A C 1
ATOM 607 O O . HIS A 1 74 ? 7.012 5.697 -41.754 1.00 49.09 74 HIS A O 1
ATOM 613 N N . GLU A 1 75 ? 8.711 5.336 -40.368 1.00 54.84 75 GLU A N 1
ATOM 614 C CA . GLU A 1 75 ? 8.627 3.868 -40.591 1.00 54.84 75 GLU A CA 1
ATOM 615 C C . GLU A 1 75 ? 8.673 2.940 -39.352 1.00 54.84 75 GLU A C 1
ATOM 617 O O . GLU A 1 75 ? 9.063 1.778 -39.447 1.00 54.84 75 GLU A O 1
ATOM 622 N N . TRP A 1 76 ? 8.179 3.347 -38.175 1.00 57.09 76 TRP A N 1
ATOM 623 C CA . TRP A 1 76 ? 8.131 2.442 -36.999 1.00 57.09 76 TRP A CA 1
ATOM 624 C C . TRP A 1 76 ? 7.299 1.158 -37.221 1.00 57.09 76 TRP A C 1
ATOM 626 O O . TRP A 1 76 ? 7.521 0.132 -36.566 1.00 57.09 76 TRP A O 1
ATOM 636 N N . ARG A 1 77 ? 6.341 1.171 -38.163 1.00 54.78 77 ARG A N 1
ATOM 637 C CA . ARG A 1 77 ? 5.601 -0.039 -38.571 1.00 54.78 77 ARG A CA 1
ATOM 638 C C . ARG A 1 77 ? 6.506 -1.071 -39.261 1.00 54.78 77 ARG A C 1
ATOM 640 O O . ARG A 1 77 ? 6.156 -2.249 -39.248 1.00 54.78 77 ARG A O 1
ATOM 647 N N . LEU A 1 78 ? 7.667 -0.662 -39.771 1.00 55.88 78 LEU A N 1
ATOM 648 C CA . LEU A 1 78 ? 8.620 -1.469 -40.539 1.00 55.88 78 LEU A CA 1
ATOM 649 C C . LEU A 1 78 ? 9.878 -1.870 -39.748 1.00 55.88 78 LEU A C 1
ATOM 651 O O . LEU A 1 78 ? 10.729 -2.574 -40.287 1.00 55.88 78 LEU A O 1
ATOM 655 N N . HIS A 1 79 ? 9.984 -1.528 -38.454 1.00 64.12 79 HIS A N 1
ATOM 656 C CA . HIS A 1 79 ? 11.128 -1.916 -37.612 1.00 64.12 79 HIS A CA 1
ATOM 657 C C . HIS A 1 79 ? 10.785 -2.963 -36.529 1.00 64.12 79 HIS A C 1
ATOM 659 O O . HIS A 1 79 ? 10.725 -2.644 -35.336 1.00 64.12 79 HIS A O 1
ATOM 665 N N . PRO A 1 80 ? 10.644 -4.255 -36.902 1.00 68.50 80 PRO A N 1
ATOM 666 C CA . PRO A 1 80 ? 10.479 -5.371 -35.967 1.00 68.50 80 PRO A CA 1
ATOM 667 C C . PRO A 1 80 ? 11.531 -5.414 -34.852 1.00 68.50 80 PRO A C 1
ATOM 669 O O . PRO A 1 80 ? 11.212 -5.764 -33.718 1.00 68.50 80 PRO A O 1
ATOM 672 N N . ARG A 1 81 ? 12.776 -5.012 -35.148 1.00 72.69 81 ARG A N 1
ATOM 673 C CA . ARG A 1 81 ? 13.896 -5.053 -34.193 1.00 72.69 81 ARG A CA 1
ATOM 674 C C . ARG A 1 81 ? 13.691 -4.132 -32.989 1.00 72.69 81 ARG A C 1
ATOM 676 O O . ARG A 1 81 ? 13.931 -4.557 -31.865 1.00 72.69 81 ARG A O 1
ATOM 683 N N . GLN A 1 82 ? 13.202 -2.909 -33.198 1.00 71.81 82 GLN A N 1
ATOM 684 C CA . GLN A 1 82 ? 12.946 -1.966 -32.100 1.00 71.81 82 GLN A CA 1
ATOM 685 C C . GLN A 1 82 ? 11.802 -2.457 -31.206 1.00 71.81 82 GLN A C 1
ATOM 687 O O . GLN A 1 82 ? 11.896 -2.410 -29.983 1.00 71.81 82 GLN A O 1
ATOM 692 N N . LYS A 1 83 ? 10.744 -3.023 -31.799 1.00 72.81 83 LYS A N 1
ATOM 693 C CA . LYS A 1 83 ? 9.644 -3.627 -31.031 1.00 72.81 83 LYS A CA 1
ATOM 694 C C . LYS A 1 83 ? 10.104 -4.831 -30.221 1.00 72.81 83 LYS A C 1
ATOM 696 O O . LYS A 1 83 ? 9.706 -4.971 -29.071 1.00 72.81 83 LYS A O 1
ATOM 701 N N . GLN A 1 84 ? 10.961 -5.670 -30.800 1.00 76.75 84 GLN A N 1
ATOM 702 C CA . GLN A 1 84 ? 11.533 -6.824 -30.113 1.00 76.75 84 GLN A CA 1
ATOM 703 C C . GLN A 1 84 ? 12.415 -6.404 -28.929 1.00 76.75 84 GLN A C 1
ATOM 705 O O . GLN A 1 84 ? 12.337 -7.023 -27.872 1.00 76.75 84 GLN A O 1
ATOM 710 N N . GLN A 1 85 ? 13.189 -5.323 -29.071 1.00 80.50 85 GLN A N 1
ATOM 711 C CA . GLN A 1 85 ? 13.967 -4.744 -27.971 1.00 80.50 85 GLN A CA 1
ATOM 712 C C . GLN A 1 85 ? 13.060 -4.246 -2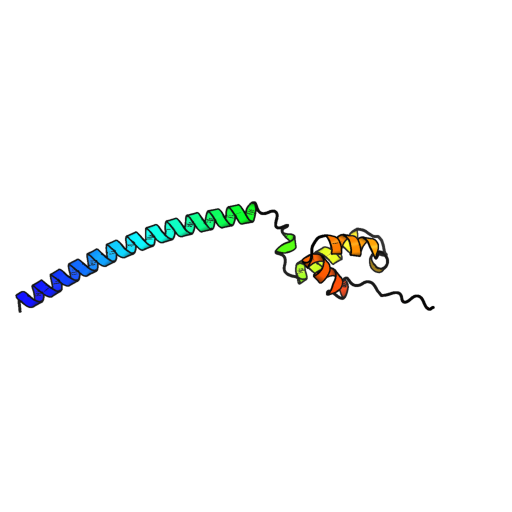6.837 1.00 80.50 85 GLN A C 1
ATOM 714 O O . GLN A 1 85 ? 13.278 -4.603 -25.682 1.00 80.50 85 GLN A O 1
ATOM 719 N N . LEU A 1 86 ? 11.998 -3.498 -27.151 1.00 79.25 86 LEU A N 1
ATOM 720 C CA . LEU A 1 86 ? 11.063 -2.987 -26.139 1.00 79.25 86 LEU A CA 1
ATOM 721 C C . LEU A 1 86 ? 10.248 -4.110 -25.473 1.00 79.25 86 LEU A C 1
ATOM 723 O O . LEU A 1 86 ? 10.035 -4.090 -24.264 1.00 79.25 86 LEU A O 1
ATOM 727 N N . ALA A 1 87 ? 9.854 -5.140 -26.226 1.00 82.25 87 ALA A N 1
ATOM 728 C CA . ALA A 1 87 ? 9.198 -6.338 -25.694 1.00 82.25 87 ALA A CA 1
ATOM 729 C C . ALA A 1 87 ? 10.132 -7.216 -24.830 1.00 82.25 87 ALA A C 1
ATOM 731 O O . ALA A 1 87 ? 9.673 -8.137 -24.146 1.00 82.25 87 ALA A O 1
ATOM 732 N N . GLY A 1 88 ? 11.440 -6.946 -24.864 1.00 81.88 88 GLY A N 1
ATOM 733 C CA . GLY A 1 88 ? 12.448 -7.565 -24.008 1.00 81.88 88 GLY A CA 1
ATOM 734 C C . GLY A 1 88 ? 12.595 -6.909 -22.632 1.00 81.88 88 GLY A C 1
ATOM 735 O O . GLY A 1 88 ? 13.158 -7.541 -21.745 1.00 81.88 88 GLY A O 1
ATOM 736 N N . VAL A 1 89 ? 12.075 -5.689 -22.431 1.00 80.69 89 VAL A N 1
ATOM 737 C CA . VAL A 1 89 ? 12.271 -4.901 -21.195 1.00 80.69 89 VAL A CA 1
ATOM 738 C C . VAL A 1 89 ? 11.594 -5.553 -19.988 1.00 80.69 89 VAL A C 1
ATOM 740 O O . VAL A 1 89 ? 12.203 -5.704 -18.934 1.00 80.69 89 VAL A O 1
ATOM 743 N N . SER A 1 90 ? 10.333 -5.964 -20.131 1.00 83.50 90 SER A N 1
ATOM 744 C CA . SER A 1 90 ? 9.608 -6.707 -19.098 1.00 83.50 90 SER A CA 1
ATOM 745 C C . SER A 1 90 ? 8.435 -7.481 -19.699 1.00 83.50 90 SER A C 1
ATOM 747 O O . SER A 1 90 ? 8.037 -7.252 -20.845 1.00 83.50 90 SER A O 1
ATOM 749 N N . ARG A 1 91 ? 7.845 -8.398 -18.917 1.00 84.12 91 ARG A N 1
ATOM 750 C CA . ARG A 1 91 ? 6.620 -9.110 -19.328 1.00 84.12 91 ARG A CA 1
ATOM 751 C C . ARG A 1 91 ? 5.486 -8.127 -19.634 1.00 84.12 91 ARG A C 1
ATOM 753 O O . ARG A 1 91 ? 4.859 -8.236 -20.677 1.00 84.12 91 ARG A O 1
ATOM 760 N N . ARG A 1 92 ? 5.315 -7.100 -18.796 1.00 85.50 92 ARG A N 1
ATOM 761 C CA . ARG A 1 92 ? 4.298 -6.061 -18.991 1.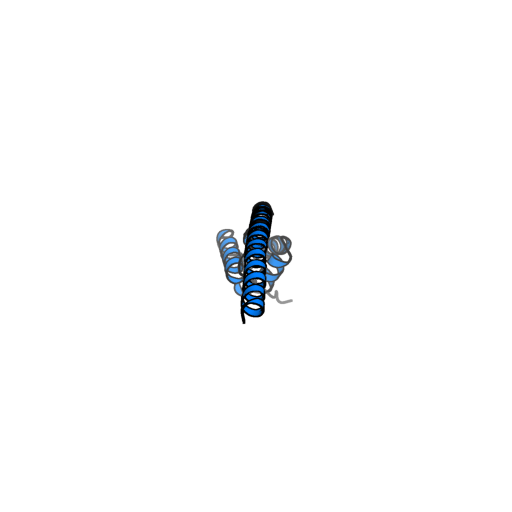00 85.50 92 ARG A CA 1
ATOM 762 C C . ARG A 1 92 ? 4.504 -5.302 -20.302 1.00 85.50 92 ARG A C 1
ATOM 764 O O . ARG A 1 92 ? 3.556 -5.145 -21.059 1.00 85.50 92 ARG A O 1
ATOM 771 N N . TRP A 1 93 ? 5.732 -4.882 -20.612 1.00 87.56 93 TRP A N 1
ATOM 772 C CA . TRP A 1 93 ? 6.038 -4.204 -21.880 1.00 87.56 93 TRP A CA 1
ATOM 773 C C . TRP A 1 93 ? 5.710 -5.074 -23.093 1.00 87.56 93 TRP A C 1
ATOM 775 O O . TRP A 1 93 ? 5.080 -4.602 -24.039 1.00 87.56 93 TRP A O 1
ATOM 785 N N . ARG A 1 94 ? 6.092 -6.355 -23.046 1.00 86.56 94 ARG A N 1
ATOM 786 C CA . ARG A 1 94 ? 5.753 -7.336 -24.080 1.00 86.56 94 ARG A CA 1
ATOM 787 C C . ARG A 1 94 ? 4.249 -7.420 -24.294 1.00 86.56 94 ARG A C 1
ATOM 789 O O . ARG A 1 94 ? 3.798 -7.301 -25.429 1.00 86.56 94 ARG A O 1
ATOM 796 N N . ASP A 1 95 ? 3.494 -7.585 -23.216 1.00 87.75 95 ASP A N 1
ATOM 797 C CA . ASP A 1 95 ? 2.047 -7.748 -23.290 1.00 87.75 95 ASP A CA 1
ATOM 798 C C . ASP A 1 95 ? 1.386 -6.489 -23.859 1.00 87.75 95 ASP A C 1
ATOM 800 O O . ASP A 1 95 ? 0.533 -6.592 -24.735 1.00 87.75 95 ASP A O 1
ATOM 804 N N . VAL A 1 96 ? 1.827 -5.292 -23.461 1.00 86.81 96 VAL A N 1
ATOM 805 C CA . VAL A 1 96 ? 1.295 -4.032 -24.007 1.00 86.81 96 VAL A CA 1
ATOM 806 C C . VAL A 1 96 ? 1.603 -3.884 -25.497 1.00 86.81 96 VAL A C 1
ATOM 808 O O . VAL A 1 96 ? 0.707 -3.557 -26.275 1.00 86.81 96 VAL A O 1
ATOM 811 N N . ILE A 1 97 ? 2.838 -4.156 -25.923 1.00 83.81 97 ILE A N 1
ATOM 812 C CA . ILE A 1 97 ? 3.253 -4.040 -27.330 1.00 83.81 97 ILE A CA 1
ATOM 813 C C . ILE A 1 97 ? 2.516 -5.056 -28.210 1.00 83.81 97 ILE A C 1
ATOM 815 O O . ILE A 1 97 ? 2.109 -4.724 -29.324 1.00 83.81 97 ILE A O 1
ATOM 819 N N . LEU A 1 98 ? 2.330 -6.286 -27.722 1.00 81.69 98 LEU A N 1
ATOM 820 C CA . LEU A 1 98 ? 1.692 -7.356 -28.487 1.00 81.69 98 LEU A CA 1
ATOM 821 C C . LEU A 1 98 ? 0.164 -7.276 -28.472 1.00 81.69 98 LEU A C 1
ATOM 823 O O . LEU A 1 98 ? -0.452 -7.656 -29.468 1.00 81.69 98 LEU A O 1
ATOM 827 N N . ASN A 1 99 ? -0.458 -6.788 -27.397 1.00 83.75 99 ASN A N 1
ATOM 828 C CA . ASN A 1 99 ? -1.918 -6.779 -27.251 1.00 83.75 99 ASN A CA 1
ATOM 829 C C . ASN A 1 99 ? -2.573 -5.450 -27.634 1.00 83.75 99 ASN A C 1
ATOM 831 O O . ASN A 1 99 ? -3.785 -5.424 -27.819 1.00 83.75 99 ASN A O 1
ATOM 835 N N . THR A 1 100 ? -1.811 -4.367 -27.813 1.00 82.69 100 THR A N 1
ATOM 836 C CA . THR A 1 100 ? -2.367 -3.080 -28.258 1.00 82.69 100 THR A CA 1
ATOM 837 C C . THR A 1 100 ? -2.375 -2.999 -29.791 1.00 82.69 100 THR A C 1
ATOM 839 O O . THR A 1 100 ? -1.304 -2.903 -30.398 1.00 82.69 100 THR A O 1
ATOM 842 N N . PRO A 1 101 ? -3.547 -2.974 -30.461 1.00 78.44 101 PRO A N 1
ATOM 843 C CA . PRO A 1 101 ? -3.617 -2.967 -31.924 1.00 78.44 101 PRO A CA 1
ATOM 844 C C . PRO A 1 101 ? -2.907 -1.771 -32.566 1.00 78.44 101 PRO A C 1
ATOM 846 O O . PRO A 1 101 ? -2.262 -1.923 -33.599 1.00 78.44 101 PRO A O 1
ATOM 849 N N . SER A 1 102 ? -2.952 -0.599 -31.925 1.00 73.69 102 SER A N 1
ATOM 850 C CA . SER A 1 102 ? -2.285 0.620 -32.402 1.00 73.69 102 SER A CA 1
ATOM 851 C C . SER A 1 102 ? -0.754 0.564 -32.336 1.00 73.69 102 SER A C 1
ATOM 853 O O . SER A 1 102 ? -0.102 1.419 -32.931 1.00 73.69 102 SER A O 1
ATOM 855 N N . LEU A 1 103 ? -0.177 -0.425 -31.640 1.00 73.06 103 LEU A N 1
ATOM 856 C CA . LEU A 1 103 ? 1.265 -0.686 -31.563 1.00 73.06 103 LEU A CA 1
ATOM 857 C C . LEU A 1 103 ? 1.700 -1.868 -32.443 1.00 73.06 103 LEU A C 1
ATOM 859 O O . LEU A 1 103 ? 2.900 -2.065 -32.676 1.00 73.06 103 LEU A O 1
ATOM 863 N N . ARG A 1 104 ? 0.758 -2.642 -32.993 1.00 69.25 104 ARG A N 1
ATOM 864 C CA . ARG A 1 104 ? 1.080 -3.695 -33.960 1.00 69.25 104 ARG A CA 1
ATOM 865 C C . ARG A 1 104 ? 1.550 -3.072 -35.274 1.00 69.25 104 ARG A C 1
ATOM 867 O O . ARG A 1 104 ? 1.064 -2.036 -35.719 1.00 69.25 104 ARG A O 1
ATOM 874 N N . SER A 1 105 ? 2.567 -3.683 -35.875 1.00 60.09 105 SER A N 1
ATOM 875 C CA . SER A 1 105 ? 2.918 -3.390 -37.267 1.00 60.09 105 SER A CA 1
ATOM 876 C C . SER A 1 105 ? 1.809 -3.922 -38.162 1.00 60.09 105 SER A C 1
ATOM 878 O O . SER A 1 105 ? 1.222 -4.957 -37.845 1.00 60.09 105 SER A O 1
ATOM 880 N N . THR A 1 106 ? 1.582 -3.285 -39.308 1.00 55.94 106 THR A N 1
ATOM 881 C CA . THR A 1 106 ? 0.964 -3.986 -40.433 1.00 55.94 106 THR A CA 1
ATOM 882 C C . THR A 1 106 ? 1.823 -5.222 -40.706 1.00 55.94 106 THR A C 1
ATOM 884 O O . THR A 1 106 ? 3.019 -5.084 -40.965 1.00 55.94 106 THR A O 1
ATOM 887 N N . ILE A 1 107 ? 1.262 -6.423 -40.562 1.00 56.88 107 ILE A N 1
ATOM 888 C CA . ILE A 1 107 ? 1.954 -7.651 -40.955 1.00 56.88 107 ILE A CA 1
ATOM 889 C C . ILE A 1 107 ? 2.059 -7.588 -42.477 1.00 56.88 107 ILE A C 1
ATOM 891 O O . ILE A 1 107 ? 1.064 -7.785 -43.169 1.00 56.88 107 ILE A O 1
ATOM 895 N N . TYR A 1 108 ? 3.240 -7.261 -43.001 1.00 50.88 108 TYR A N 1
ATOM 896 C CA . TYR A 1 108 ? 3.514 -7.455 -44.417 1.00 50.88 108 TYR A CA 1
ATOM 897 C C . TYR A 1 108 ? 3.684 -8.954 -44.6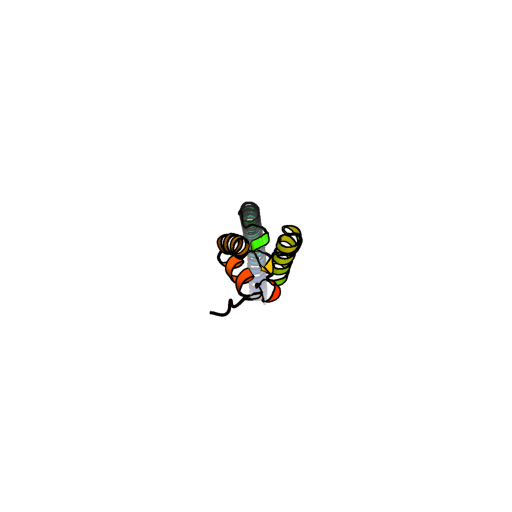28 1.00 50.88 108 TYR A C 1
ATOM 899 O O . TYR A 1 108 ? 4.720 -9.528 -44.295 1.00 50.88 108 TYR A O 1
ATOM 907 N N . MET A 1 109 ? 2.630 -9.600 -45.119 1.00 48.84 109 MET A N 1
ATOM 908 C CA . MET A 1 109 ? 2.777 -10.919 -45.714 1.00 48.84 109 MET A CA 1
ATOM 909 C C . MET A 1 109 ? 3.545 -10.710 -47.017 1.00 48.84 109 MET A C 1
ATOM 911 O O . MET A 1 109 ? 3.001 -10.147 -47.965 1.00 48.84 109 MET A O 1
ATOM 915 N N . CYS A 1 110 ? 4.820 -11.098 -47.054 1.00 42.31 110 CYS A N 1
ATOM 916 C CA . CYS A 1 110 ? 5.486 -11.283 -48.337 1.00 42.31 110 CYS A CA 1
ATOM 917 C C . CYS A 1 110 ? 4.765 -12.434 -49.055 1.00 42.31 110 CYS A C 1
ATOM 919 O O . CYS A 1 110 ? 4.650 -13.509 -48.457 1.00 42.31 110 CYS A O 1
ATOM 921 N N . PRO A 1 111 ? 4.248 -12.234 -50.279 1.00 43.50 111 PRO A N 1
ATOM 922 C CA . PRO A 1 111 ? 3.742 -13.347 -51.068 1.00 43.50 111 PRO A CA 1
ATOM 923 C C . PRO A 1 111 ? 4.911 -14.297 -51.367 1.00 43.50 111 PRO A C 1
ATOM 925 O O . PRO A 1 111 ? 6.006 -13.839 -51.701 1.00 43.50 111 PRO A O 1
ATOM 928 N N . ILE A 1 112 ? 4.673 -15.593 -51.154 1.00 48.78 112 ILE A N 1
ATOM 929 C CA . ILE A 1 112 ? 5.589 -16.694 -51.488 1.00 48.78 112 ILE A CA 1
ATOM 930 C C . ILE A 1 112 ? 5.512 -16.949 -52.991 1.00 48.78 112 ILE A C 1
ATOM 932 O O . ILE A 1 112 ? 4.371 -16.931 -53.511 1.00 48.78 112 ILE A O 1
#

Secondary structure (DSSP, 8-state):
-HHHHHHHHHHHHHHHHHHHHHHHHHHHHHHHHHHHHHHHHHHHHHS---GGGGS-HHHHHHHHHHHHHHSSSS-GGG-HHHHHHHTTT-HHHHHHHHH-GGGSPP------

pLDDT: mean 80.14, std 15.49, range [42.31, 98.31]

Radius of gyration: 30.96 Å; chains: 1; bounding box: 46×27×100 Å

Sequence (112 aa):
MQKQLHRLRAELDRLRKREYELVQELFDVRAAADIQSQKIDMIVKMQPVAVIDCLPLELFSRILHFALSMTSQHEWRLHPRQKQQLAGVSRRWRDVILNTPSLRSTIYMCPI

InterPro domains:
  IPR036047 F-box-like domain superfamily [SSF81383] (40-103)

Organism: NCBI:txid870435

Foldseek 3Di:
DVVVVVVVVVVVVVVVVVVVVVVVVVVVVVVVVVVVVVVVVVCVVVDPPPVLVVDDLVVNLVVVLVVLPVVDDPPSLPCPPVLVVQLVPDVSSVCSCVVPPSNHRPPPDDDD